Protein AF-A0A151XFY4-F1 (afdb_monomer)

Mean predicted aligned error: 11.9 Å

pLDDT: mean 71.78, std 19.77, range [29.61, 94.88]

Foldseek 3Di:
DDPDDPPQQDLVDPDPPPDDDDDDDDDPDDQSDFDDPPVPPQRWFWWDFPVDHIFIDNHVSRLVSQQVHKDWDWDFDQDPNDTDIDIDIDGTDIDTDGGDGD

Sequence (102 aa):
MDFEAAAACNCEHCDEEGVIGLGVETTTTQTMYQEDSDNDGNRTICARNRDFKDRTFQSVCYMLCYNRCTKYRMVAVKENDIKKYIIIAYRPNYYKLRDGAC

Radius of gyration: 17.66 Å; Cα contacts (8 Å, |Δi|>4): 145; chains: 1; bounding box: 46×40×49 Å

Structure (mmCIF, N/CA/C/O backbone):
data_AF-A0A151XFY4-F1
#
_entry.id   AF-A0A151XFY4-F1
#
loop_
_atom_site.group_PDB
_atom_site.id
_atom_site.type_symbol
_atom_site.label_atom_id
_atom_site.label_alt_id
_atom_site.label_comp_id
_atom_site.label_asym_id
_atom_site.label_entity_id
_atom_site.label_seq_id
_atom_site.pdbx_PDB_ins_code
_atom_site.Cartn_x
_atom_site.Cartn_y
_atom_site.Cartn_z
_atom_site.occupancy
_atom_site.B_iso_or_equiv
_atom_site.auth_seq_id
_atom_site.auth_comp_id
_atom_site.auth_asym_id
_atom_site.auth_atom_id
_atom_site.pdbx_PDB_model_num
ATOM 1 N N . MET A 1 1 ? 15.081 -24.557 -21.324 1.00 42.84 1 MET A N 1
ATOM 2 C CA . MET A 1 1 ? 14.696 -24.400 -19.911 1.00 42.84 1 MET A CA 1
ATOM 3 C C . MET A 1 1 ? 15.747 -23.510 -19.293 1.00 42.84 1 MET A C 1
ATOM 5 O O . MET A 1 1 ? 16.903 -23.886 -19.384 1.00 42.84 1 MET A O 1
ATOM 9 N N . ASP A 1 2 ? 15.357 -22.303 -18.881 1.00 29.61 2 ASP A N 1
ATOM 10 C CA . ASP A 1 2 ? 15.718 -21.714 -17.581 1.00 29.61 2 ASP A CA 1
ATOM 11 C C . ASP A 1 2 ? 15.011 -20.359 -17.445 1.00 29.61 2 ASP A C 1
ATOM 13 O O . ASP A 1 2 ? 15.425 -19.331 -17.972 1.00 29.61 2 ASP A O 1
ATOM 17 N N . PHE A 1 3 ? 13.844 -20.428 -16.804 1.00 41.44 3 PHE A N 1
ATOM 18 C CA . PHE A 1 3 ? 13.033 -19.314 -16.323 1.00 41.44 3 PHE A CA 1
ATOM 19 C C . PHE A 1 3 ? 13.379 -19.130 -14.834 1.00 41.44 3 PHE A C 1
ATOM 21 O O . PHE A 1 3 ? 12.591 -19.472 -13.963 1.00 41.44 3 PHE A O 1
ATOM 28 N N . GLU A 1 4 ? 14.578 -18.652 -14.519 1.00 40.00 4 GLU A N 1
ATOM 29 C CA . GLU A 1 4 ? 14.996 -18.340 -13.143 1.00 40.00 4 GLU A CA 1
ATOM 30 C C . GLU A 1 4 ? 15.923 -17.116 -13.215 1.00 40.00 4 GLU A C 1
ATOM 32 O O . GLU A 1 4 ? 16.927 -17.148 -13.910 1.00 40.00 4 GLU A O 1
ATOM 37 N N . ALA A 1 5 ? 15.662 -15.957 -12.618 1.00 35.69 5 ALA A N 1
ATOM 38 C CA . ALA A 1 5 ? 14.753 -15.598 -11.550 1.00 35.69 5 ALA A CA 1
ATOM 39 C C . ALA A 1 5 ? 14.208 -14.188 -11.828 1.00 35.69 5 ALA A C 1
ATOM 41 O O . ALA A 1 5 ? 14.978 -13.261 -12.086 1.00 35.69 5 ALA A O 1
ATOM 42 N N . ALA A 1 6 ? 12.888 -13.994 -11.751 1.00 43.88 6 ALA A N 1
ATOM 43 C CA . ALA A 1 6 ? 12.352 -12.651 -11.563 1.00 43.88 6 ALA A CA 1
ATOM 44 C C . ALA A 1 6 ? 13.001 -12.105 -10.287 1.00 43.88 6 ALA A C 1
ATOM 46 O O . ALA A 1 6 ? 12.790 -12.683 -9.220 1.00 43.88 6 ALA A O 1
ATOM 47 N N . ALA A 1 7 ? 13.844 -11.075 -10.404 1.00 50.66 7 ALA A N 1
ATOM 48 C CA . ALA A 1 7 ? 14.512 -10.465 -9.262 1.00 50.66 7 ALA A CA 1
ATOM 49 C C . ALA A 1 7 ? 13.427 -10.104 -8.239 1.00 50.66 7 ALA A C 1
ATOM 51 O O . ALA A 1 7 ? 12.596 -9.225 -8.478 1.00 50.66 7 ALA A O 1
ATOM 52 N N . ALA A 1 8 ? 13.349 -10.870 -7.150 1.00 63.12 8 ALA A N 1
ATOM 53 C CA . ALA A 1 8 ? 12.338 -10.666 -6.132 1.00 63.12 8 ALA A CA 1
ATOM 54 C C . ALA A 1 8 ? 12.534 -9.249 -5.588 1.00 63.12 8 ALA A C 1
ATOM 56 O O . ALA A 1 8 ? 13.625 -8.925 -5.125 1.00 63.12 8 ALA A O 1
ATOM 57 N N . CYS A 1 9 ? 11.508 -8.395 -5.690 1.00 70.06 9 CYS A N 1
ATOM 58 C CA . CYS A 1 9 ? 11.583 -7.027 -5.181 1.00 70.06 9 CYS A CA 1
ATOM 59 C C . CYS A 1 9 ? 12.087 -7.065 -3.732 1.00 70.06 9 CYS A C 1
ATOM 61 O O . CYS A 1 9 ? 11.488 -7.758 -2.898 1.00 70.06 9 CYS A O 1
ATOM 63 N N . ASN A 1 10 ? 13.187 -6.363 -3.447 1.00 71.06 10 ASN A N 1
ATOM 64 C CA . ASN A 1 10 ? 13.706 -6.287 -2.092 1.00 71.06 10 ASN A CA 1
ATOM 65 C C . ASN A 1 10 ? 12.785 -5.372 -1.271 1.00 71.06 10 ASN A C 1
ATOM 67 O O . ASN A 1 10 ? 12.690 -4.176 -1.531 1.00 71.06 10 ASN A O 1
ATOM 71 N N . CYS A 1 11 ? 12.072 -5.956 -0.309 1.00 70.75 11 CYS A N 1
ATOM 72 C CA . CYS A 1 11 ? 11.110 -5.256 0.540 1.00 70.75 11 CYS A CA 1
ATOM 73 C C . CYS A 1 11 ? 11.575 -5.221 2.003 1.00 70.75 11 CYS A C 1
ATOM 75 O O . CYS A 1 11 ? 10.734 -5.280 2.897 1.00 70.75 11 CYS A O 1
ATOM 77 N N . GLU A 1 12 ? 12.892 -5.181 2.246 1.00 63.22 12 GLU A N 1
ATOM 78 C CA . GLU A 1 12 ? 13.506 -5.217 3.587 1.00 63.22 12 GLU A CA 1
ATOM 79 C C . GLU A 1 12 ? 12.964 -4.154 4.559 1.00 63.22 12 GLU 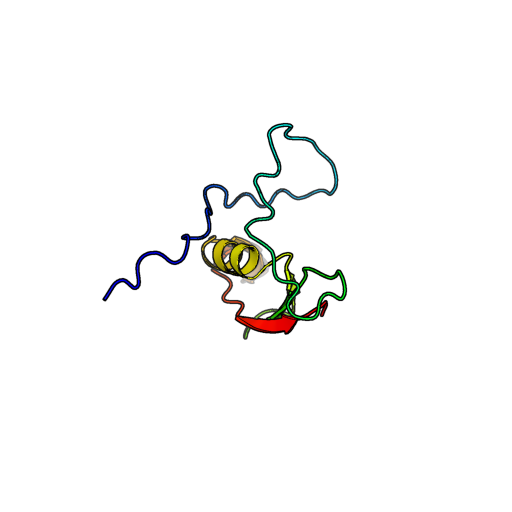A C 1
ATOM 81 O O . GLU A 1 12 ? 13.047 -4.349 5.770 1.00 63.22 12 GLU A O 1
ATOM 86 N N . HIS A 1 13 ? 12.312 -3.100 4.057 1.00 61.69 13 HIS A N 1
ATOM 87 C CA . HIS A 1 13 ? 11.700 -2.059 4.878 1.00 61.69 13 HIS A CA 1
ATOM 88 C C . HIS A 1 13 ? 10.211 -1.876 4.559 1.00 61.69 13 HIS A C 1
ATOM 90 O O . HIS A 1 13 ? 9.821 -1.580 3.429 1.00 61.69 13 HIS A O 1
ATOM 96 N N . CYS A 1 14 ? 9.377 -2.036 5.592 1.00 61.78 14 CYS A N 1
ATOM 97 C CA . CYS A 1 14 ? 7.952 -1.691 5.579 1.00 61.78 14 CYS A CA 1
ATOM 98 C C . CYS A 1 14 ? 7.668 -0.329 6.221 1.00 61.78 14 CYS A C 1
ATOM 100 O O . CYS A 1 14 ? 6.505 -0.005 6.482 1.00 61.78 14 CYS A O 1
ATOM 102 N N . ASP A 1 15 ? 8.721 0.440 6.495 1.00 54.25 15 ASP A N 1
ATOM 103 C CA . ASP A 1 15 ? 8.622 1.694 7.217 1.00 54.25 15 ASP A CA 1
ATOM 104 C C . ASP A 1 15 ? 7.812 2.703 6.402 1.00 54.25 15 ASP A C 1
ATOM 106 O O . ASP A 1 15 ? 8.129 3.058 5.264 1.00 54.25 15 ASP A O 1
ATOM 110 N N . GLU A 1 16 ? 6.715 3.157 7.004 1.00 54.00 16 GLU A N 1
ATOM 111 C CA . GLU A 1 16 ? 6.046 4.377 6.587 1.00 54.00 16 GLU A CA 1
ATOM 112 C C . GLU A 1 16 ? 6.921 5.546 7.042 1.00 54.00 16 GLU A C 1
ATOM 114 O O . GLU A 1 16 ? 6.600 6.213 8.023 1.00 54.00 16 GLU A O 1
ATOM 119 N N . GLU A 1 17 ? 8.042 5.802 6.363 1.00 43.31 17 GLU A N 1
ATOM 120 C CA . GLU A 1 17 ? 8.692 7.103 6.505 1.00 43.31 17 GLU A CA 1
ATOM 121 C C . GLU A 1 17 ? 7.751 8.158 5.920 1.00 43.31 17 GLU A C 1
ATOM 123 O O . GLU A 1 17 ? 7.687 8.447 4.723 1.00 43.31 17 GLU A O 1
ATOM 128 N N . GLY A 1 18 ? 6.924 8.686 6.819 1.00 40.84 18 GLY A N 1
ATOM 129 C CA . GLY A 1 18 ? 6.370 10.005 6.684 1.00 40.84 18 GLY A CA 1
ATOM 130 C C . GLY A 1 18 ? 7.499 11.024 6.576 1.00 40.84 18 GLY A C 1
ATOM 131 O O . GLY A 1 18 ? 8.564 10.879 7.165 1.00 40.84 18 GLY A O 1
ATOM 132 N N . VAL A 1 19 ? 7.163 12.110 5.891 1.00 32.91 19 VAL A N 1
ATOM 133 C CA . VAL A 1 19 ? 7.951 13.328 5.706 1.00 32.91 19 VAL A CA 1
ATOM 134 C C . VAL A 1 19 ? 8.965 13.254 4.563 1.00 32.91 19 VAL A C 1
ATOM 136 O O . VAL A 1 19 ? 10.006 12.612 4.605 1.00 32.91 19 VAL A O 1
ATOM 139 N N . ILE A 1 20 ? 8.638 14.024 3.527 1.00 45.16 20 ILE A N 1
ATOM 140 C CA . ILE A 1 20 ? 9.563 14.501 2.508 1.00 45.16 20 ILE A CA 1
ATOM 141 C C . ILE A 1 20 ? 10.727 15.189 3.242 1.00 45.16 20 ILE A C 1
ATOM 143 O O . ILE A 1 20 ? 10.550 16.285 3.767 1.00 45.16 20 ILE A O 1
ATOM 147 N N . GLY A 1 21 ? 11.894 14.544 3.282 1.00 39.25 21 GLY A N 1
ATOM 148 C CA . GLY A 1 21 ? 13.152 15.153 3.714 1.00 39.25 21 GLY A CA 1
ATOM 149 C C . GLY A 1 21 ? 13.596 14.848 5.147 1.00 39.25 21 GLY A C 1
ATOM 150 O O . GLY A 1 21 ? 13.635 15.749 5.979 1.00 39.25 21 GLY A O 1
ATOM 151 N N . LEU A 1 22 ? 14.058 13.624 5.411 1.00 34.41 22 LEU A N 1
ATOM 152 C CA . LEU A 1 22 ? 15.105 13.394 6.410 1.00 34.41 22 LEU A CA 1
ATOM 153 C C . LEU A 1 22 ? 15.979 12.218 5.957 1.00 34.41 22 LEU A C 1
ATOM 155 O O . LEU A 1 22 ? 15.471 11.177 5.565 1.00 34.41 22 LEU A O 1
ATOM 159 N N . GLY A 1 23 ? 17.287 12.448 5.883 1.00 42.12 23 GLY A N 1
ATOM 160 C CA . GLY A 1 23 ? 18.217 11.601 5.148 1.00 42.12 23 GLY A CA 1
ATOM 161 C C . GLY A 1 23 ? 18.592 10.299 5.850 1.00 42.12 23 GLY A C 1
ATOM 162 O O . GLY A 1 23 ? 18.960 10.295 7.022 1.00 42.12 23 GLY A O 1
ATOM 163 N N . VAL A 1 24 ? 18.632 9.232 5.054 1.00 37.06 24 VAL A N 1
ATOM 164 C CA . VA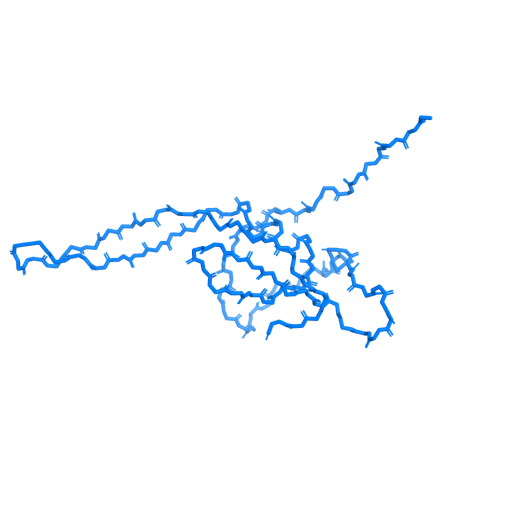L A 1 24 ? 19.512 8.080 5.259 1.00 37.06 24 VAL A CA 1
ATOM 165 C C . VAL A 1 24 ? 20.398 7.988 4.018 1.00 37.06 24 VAL A C 1
ATOM 167 O O . VAL A 1 24 ? 19.997 7.508 2.958 1.00 37.06 24 VAL A O 1
ATOM 170 N N . GLU A 1 25 ? 21.607 8.533 4.127 1.00 44.03 25 GLU A N 1
ATOM 171 C CA . GLU A 1 25 ? 22.658 8.329 3.137 1.00 44.03 25 GLU A CA 1
ATOM 172 C C . GLU A 1 25 ? 23.140 6.881 3.218 1.00 44.03 25 GLU A C 1
ATOM 174 O O . GLU A 1 25 ? 23.898 6.524 4.110 1.00 44.03 25 GLU A O 1
ATOM 179 N N . THR A 1 26 ? 22.690 6.045 2.286 1.00 37.97 26 THR A N 1
ATOM 180 C CA . THR A 1 26 ? 23.468 4.943 1.697 1.00 37.97 26 THR A CA 1
ATOM 181 C C . THR A 1 26 ? 22.726 4.432 0.454 1.00 37.97 26 THR A C 1
ATOM 183 O O . THR A 1 26 ? 21.872 3.561 0.526 1.00 37.97 26 THR A O 1
ATOM 186 N N . THR A 1 27 ? 23.080 4.931 -0.736 1.00 38.00 27 THR A N 1
ATOM 187 C CA . THR A 1 27 ? 22.886 4.204 -2.015 1.00 38.00 27 THR A CA 1
ATOM 188 C C . THR A 1 27 ? 21.461 3.716 -2.357 1.00 38.00 27 THR A C 1
ATOM 190 O O . THR A 1 27 ? 21.150 2.533 -2.259 1.00 38.00 27 THR A O 1
ATOM 193 N N . THR A 1 28 ? 20.654 4.622 -2.917 1.00 46.38 28 THR A N 1
ATOM 194 C CA . THR A 1 28 ? 19.753 4.493 -4.087 1.00 46.38 28 THR A CA 1
ATOM 195 C C . THR A 1 28 ? 20.071 3.312 -5.033 1.00 46.38 28 THR A C 1
ATOM 197 O O . THR A 1 28 ? 20.531 3.513 -6.158 1.00 46.38 28 THR A O 1
ATOM 200 N N . THR A 1 29 ? 19.914 2.055 -4.623 1.00 45.75 29 THR A N 1
ATOM 201 C CA . THR A 1 29 ? 20.515 0.938 -5.372 1.00 45.75 29 THR A CA 1
ATOM 202 C C . THR A 1 29 ? 19.613 0.520 -6.538 1.00 45.75 29 THR A C 1
ATOM 204 O O . THR A 1 29 ? 18.726 -0.316 -6.420 1.00 45.75 29 THR A O 1
ATOM 207 N N . GLN A 1 30 ? 19.831 1.162 -7.690 1.00 48.44 30 GLN A N 1
ATOM 208 C CA . GLN A 1 30 ? 19.274 0.824 -9.008 1.00 48.44 30 GLN A CA 1
ATOM 209 C C . GLN A 1 30 ? 17.736 0.857 -9.147 1.00 48.44 30 GLN A C 1
ATOM 211 O O . GLN A 1 30 ? 17.158 0.109 -9.925 1.00 48.44 30 GLN A O 1
ATOM 216 N N . THR A 1 31 ? 17.059 1.838 -8.533 1.00 48.25 31 THR A N 1
ATOM 217 C CA . THR A 1 31 ? 15.664 2.251 -8.871 1.00 48.25 31 THR A CA 1
ATOM 218 C C . THR A 1 31 ? 14.595 1.155 -8.742 1.00 48.25 31 THR A C 1
ATOM 220 O O . THR A 1 31 ? 13.555 1.235 -9.383 1.00 48.25 31 THR A O 1
ATOM 223 N N . MET A 1 32 ? 14.864 0.106 -7.965 1.00 50.59 32 MET A N 1
ATOM 224 C CA . MET A 1 32 ? 13.969 -1.013 -7.650 1.00 50.59 32 MET A CA 1
ATOM 225 C C . MET A 1 32 ? 12.819 -1.314 -8.649 1.00 50.59 32 MET A C 1
ATOM 227 O O . MET A 1 32 ? 11.659 -1.279 -8.255 1.00 50.59 32 MET A O 1
ATOM 231 N N . TYR A 1 33 ? 12.996 -1.569 -9.952 1.00 54.03 33 TYR A N 1
ATOM 232 C CA . TYR A 1 33 ? 14.201 -1.547 -10.795 1.00 54.03 33 TYR A CA 1
ATOM 233 C C . TYR A 1 33 ? 13.849 -1.028 -12.230 1.00 54.03 33 TYR A C 1
ATOM 235 O O . TYR A 1 33 ? 14.148 -1.696 -13.209 1.00 54.03 33 TYR A O 1
ATOM 243 N N . GLN A 1 34 ? 13.214 0.164 -12.314 1.00 51.81 34 GLN A N 1
ATOM 244 C CA . GLN A 1 34 ? 12.749 0.987 -13.483 1.00 51.81 34 GLN A CA 1
ATOM 245 C C . GLN A 1 34 ? 11.667 0.421 -14.440 1.00 51.81 34 GLN A C 1
ATOM 247 O O . GLN A 1 34 ? 11.878 -0.597 -15.083 1.00 51.81 34 GLN A O 1
ATOM 252 N N . GLU A 1 35 ? 10.561 1.157 -14.649 1.00 56.38 35 GLU A N 1
ATOM 253 C CA . GLU A 1 35 ? 9.666 0.987 -15.815 1.00 56.38 35 GLU A CA 1
ATOM 254 C C . GLU A 1 35 ? 9.534 2.315 -16.566 1.00 56.38 35 GLU A C 1
ATOM 256 O O . GLU A 1 35 ? 9.012 3.269 -16.014 1.00 56.38 35 GLU A O 1
ATOM 261 N N . ASP A 1 36 ? 10.040 2.360 -17.795 1.00 51.62 36 ASP A N 1
ATOM 262 C CA . ASP A 1 36 ? 9.909 3.445 -18.780 1.00 51.62 36 ASP A CA 1
ATOM 263 C C . ASP A 1 36 ? 9.867 2.754 -20.154 1.00 51.62 36 ASP A C 1
ATOM 265 O O . ASP A 1 36 ? 10.873 2.636 -20.855 1.00 51.62 36 ASP A O 1
ATOM 269 N N . SER A 1 37 ? 8.741 2.091 -20.444 1.00 57.56 37 SER A N 1
ATOM 270 C CA . SER A 1 37 ? 8.620 1.220 -21.624 1.00 57.56 37 SER A CA 1
ATOM 271 C C . SER A 1 37 ? 8.499 2.010 -22.928 1.00 57.56 37 SER A C 1
ATOM 273 O O . SER A 1 37 ? 8.744 1.450 -23.997 1.00 57.56 37 SER A O 1
ATOM 275 N N . ASP A 1 38 ? 8.079 3.268 -22.851 1.00 59.56 38 ASP A N 1
ATOM 276 C CA . ASP A 1 38 ? 7.866 4.189 -23.964 1.00 59.56 38 ASP A CA 1
ATOM 277 C C . ASP A 1 38 ? 8.954 5.271 -24.075 1.00 59.56 38 ASP A C 1
ATOM 279 O O . ASP A 1 38 ? 8.948 6.035 -25.042 1.00 59.56 38 ASP A O 1
ATOM 283 N N . ASN A 1 39 ? 9.946 5.261 -23.173 1.00 57.16 39 ASN A N 1
ATOM 284 C CA . ASN A 1 39 ? 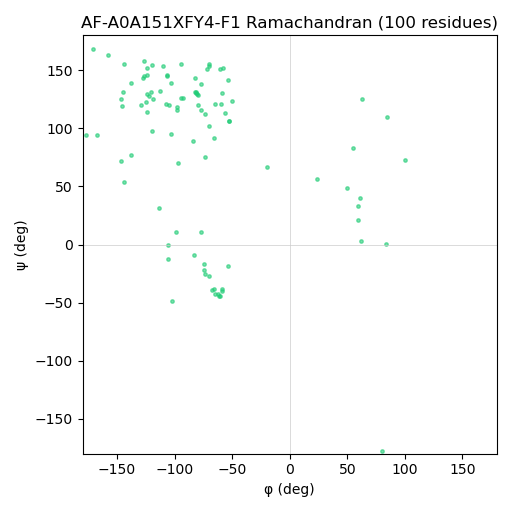11.093 6.172 -23.149 1.00 57.16 39 ASN A CA 1
ATOM 285 C C . ASN A 1 39 ? 10.665 7.648 -23.021 1.00 57.16 39 ASN A C 1
ATOM 287 O O . ASN A 1 39 ? 11.303 8.544 -23.587 1.00 57.16 39 ASN A O 1
ATOM 291 N N . ASP A 1 40 ? 9.565 7.892 -22.302 1.00 58.25 40 ASP A N 1
ATOM 292 C CA . ASP A 1 40 ? 9.018 9.220 -22.009 1.00 58.25 40 ASP A CA 1
ATOM 293 C C . ASP A 1 40 ? 9.710 9.879 -20.796 1.00 58.25 40 ASP A C 1
ATOM 295 O O . ASP A 1 40 ? 9.534 11.074 -20.535 1.00 58.25 40 ASP A O 1
ATOM 299 N N . GLY A 1 41 ? 10.549 9.117 -20.083 1.00 59.16 41 GLY A N 1
ATOM 300 C CA . GLY A 1 41 ? 11.288 9.549 -18.902 1.00 59.16 41 GLY A CA 1
ATOM 301 C C . GLY A 1 41 ? 10.490 9.465 -17.597 1.00 59.16 41 GLY A C 1
ATOM 302 O O . GLY A 1 41 ? 11.024 9.815 -16.537 1.00 59.16 41 GLY A O 1
ATOM 303 N N . ASN A 1 42 ? 9.234 9.012 -17.627 1.00 61.56 42 ASN A N 1
ATOM 304 C CA . ASN A 1 42 ? 8.332 8.982 -16.486 1.00 61.56 42 ASN A CA 1
ATOM 305 C C . ASN A 1 42 ? 8.195 7.574 -15.902 1.00 61.56 42 ASN A C 1
ATOM 307 O O . ASN A 1 42 ? 7.333 6.782 -16.262 1.00 61.56 42 ASN A O 1
ATOM 311 N N . ARG A 1 43 ? 8.999 7.295 -14.875 1.00 73.56 43 ARG A N 1
ATOM 312 C CA . ARG A 1 43 ? 9.113 5.947 -14.295 1.00 73.56 43 ARG A CA 1
ATOM 313 C C . ARG A 1 43 ? 7.961 5.509 -13.387 1.00 73.56 43 ARG A C 1
ATOM 315 O O . ARG A 1 43 ? 8.094 4.549 -12.632 1.00 73.56 43 ARG A O 1
ATOM 322 N N . THR A 1 44 ? 6.869 6.266 -13.361 1.00 84.75 44 THR A N 1
ATOM 323 C CA . THR A 1 44 ? 5.781 6.065 -12.400 1.00 84.75 44 THR A CA 1
ATOM 324 C C . THR A 1 44 ? 4.680 5.185 -12.970 1.00 84.75 44 THR A C 1
ATOM 326 O O . THR A 1 44 ? 4.483 5.117 -14.176 1.00 84.75 44 THR A O 1
ATOM 329 N N . ILE A 1 45 ? 3.932 4.522 -12.091 1.00 87.06 45 ILE A N 1
ATOM 330 C CA . ILE A 1 45 ? 2.741 3.758 -12.466 1.00 87.06 45 ILE A CA 1
ATOM 331 C C . ILE A 1 45 ? 1.536 4.238 -11.674 1.00 87.06 45 ILE A C 1
ATOM 333 O O . ILE A 1 45 ? 1.638 4.546 -10.483 1.00 87.06 45 ILE A O 1
ATOM 337 N N . CYS A 1 46 ? 0.373 4.215 -12.306 1.00 89.81 46 CYS A N 1
ATOM 338 C CA . CYS A 1 46 ? -0.901 4.375 -11.642 1.00 89.81 46 CYS A CA 1
ATOM 339 C C . CYS A 1 46 ? -1.423 2.989 -11.284 1.00 89.81 46 CYS A C 1
ATOM 341 O O . CYS A 1 46 ? -1.540 2.122 -12.153 1.00 89.81 46 CYS A O 1
ATOM 343 N N . ALA A 1 47 ? -1.751 2.765 -10.016 1.00 93.31 47 ALA A 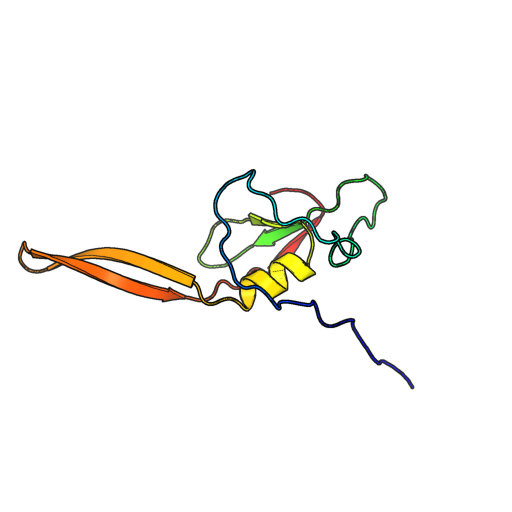N 1
ATOM 344 C CA . ALA A 1 47 ? -2.285 1.495 -9.553 1.00 93.31 47 ALA A CA 1
ATOM 345 C C . ALA A 1 47 ?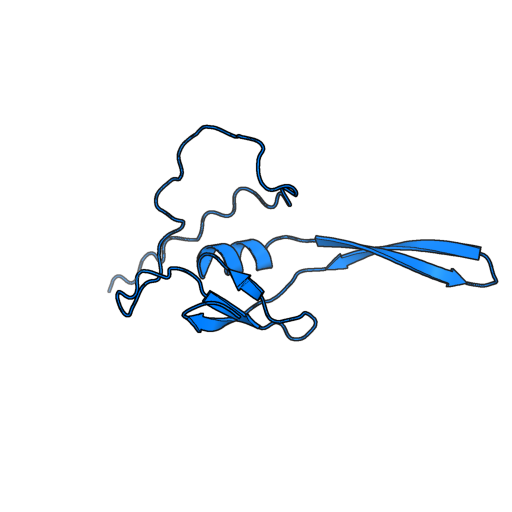 -3.600 1.681 -8.801 1.00 93.31 47 ALA A C 1
ATOM 347 O O . ALA A 1 47 ? -3.795 2.652 -8.069 1.00 93.31 47 ALA A O 1
ATOM 348 N N . ARG A 1 48 ? -4.494 0.709 -8.960 1.00 94.88 48 ARG A N 1
ATOM 349 C CA . ARG A 1 48 ? -5.834 0.712 -8.377 1.00 94.88 48 ARG A CA 1
ATOM 350 C C . ARG A 1 48 ? -5.934 -0.266 -7.224 1.00 94.88 48 ARG A C 1
ATOM 352 O O . ARG A 1 48 ? -5.348 -1.344 -7.258 1.00 94.88 48 ARG A O 1
ATOM 359 N N . ASN A 1 49 ? -6.736 0.094 -6.233 1.00 94.12 49 ASN A N 1
ATOM 360 C CA . ASN A 1 49 ? -7.174 -0.792 -5.169 1.00 94.12 49 ASN A CA 1
ATOM 361 C C . ASN A 1 49 ? -8.712 -0.825 -5.124 1.00 94.12 49 ASN A C 1
ATOM 363 O O . ASN A 1 49 ? -9.368 0.132 -5.519 1.00 94.12 49 ASN A O 1
ATOM 367 N N . ARG A 1 50 ? -9.300 -1.934 -4.665 1.00 91.44 50 ARG A N 1
ATOM 368 C CA . ARG A 1 50 ? -10.760 -2.062 -4.533 1.00 91.44 50 ARG A CA 1
ATOM 369 C C . ARG A 1 50 ? -11.343 -1.152 -3.444 1.00 91.44 50 ARG A C 1
ATOM 371 O O . ARG A 1 50 ? -12.424 -0.605 -3.627 1.00 91.44 50 ARG A O 1
ATOM 378 N N . ASP A 1 51 ? -10.637 -1.029 -2.328 1.00 88.88 51 ASP A N 1
ATOM 379 C CA . ASP A 1 51 ? -11.097 -0.397 -1.089 1.00 88.88 51 ASP A CA 1
ATOM 380 C C . ASP A 1 51 ? -10.465 0.989 -0.862 1.00 88.88 51 ASP A C 1
ATOM 382 O O . ASP A 1 51 ? -10.912 1.754 -0.005 1.00 88.88 51 ASP A O 1
ATOM 386 N N . PHE A 1 52 ? -9.428 1.333 -1.632 1.00 87.62 52 PHE A N 1
ATOM 387 C CA . PHE A 1 52 ? -8.687 2.592 -1.536 1.00 87.62 52 PHE A CA 1
ATOM 388 C C . PHE A 1 52 ? -8.616 3.307 -2.888 1.00 87.62 52 PHE A C 1
ATOM 390 O O . PHE A 1 52 ? -8.759 2.691 -3.940 1.00 87.62 52 PHE A O 1
ATOM 397 N N . LYS A 1 53 ? -8.380 4.625 -2.854 1.00 91.88 53 LYS A N 1
ATOM 398 C CA . LYS A 1 53 ? -8.204 5.436 -4.068 1.00 91.88 53 LYS A CA 1
ATOM 399 C C . LYS A 1 53 ? -7.012 4.946 -4.886 1.00 91.88 53 LYS A C 1
ATOM 401 O O . LYS A 1 53 ? -6.031 4.473 -4.315 1.00 91.88 53 LYS A O 1
ATOM 406 N N . ASP A 1 54 ? -7.096 5.145 -6.197 1.00 93.44 54 ASP A N 1
ATOM 407 C CA . ASP A 1 54 ? -5.972 4.942 -7.107 1.00 93.44 54 ASP A CA 1
ATOM 408 C C . ASP A 1 54 ? -4.755 5.751 -6.623 1.00 93.44 54 ASP A C 1
ATOM 410 O O . ASP A 1 54 ? -4.889 6.859 -6.089 1.00 93.44 54 ASP A O 1
ATOM 414 N N . ARG A 1 55 ? -3.564 5.165 -6.758 1.00 91.31 55 ARG A N 1
ATOM 415 C CA . ARG A 1 55 ? -2.320 5.724 -6.236 1.00 91.31 55 ARG A CA 1
ATOM 416 C C . ARG A 1 55 ? -1.181 5.577 -7.234 1.00 91.31 55 ARG A C 1
ATOM 418 O O . ARG A 1 55 ? -0.992 4.515 -7.822 1.00 91.31 55 ARG A O 1
ATOM 425 N N . THR A 1 56 ? -0.386 6.636 -7.337 1.00 90.31 56 THR A N 1
ATOM 426 C CA . THR A 1 56 ? 0.859 6.651 -8.105 1.00 90.31 56 THR A CA 1
ATOM 427 C C . THR A 1 56 ? 1.996 6.020 -7.302 1.00 90.31 56 THR A C 1
ATOM 429 O O . THR A 1 56 ? 2.232 6.391 -6.147 1.00 90.31 56 THR A O 1
ATOM 432 N N . PHE A 1 57 ? 2.707 5.078 -7.914 1.00 86.50 57 PHE A N 1
ATOM 433 C CA . PHE A 1 57 ? 3.886 4.413 -7.363 1.00 86.50 57 PHE A CA 1
ATOM 434 C C . PHE A 1 57 ? 5.110 4.662 -8.247 1.00 86.50 57 PHE A C 1
ATOM 436 O O . PHE A 1 57 ? 4.981 4.893 -9.445 1.00 86.50 57 PHE A O 1
ATOM 443 N N . GLN A 1 58 ? 6.305 4.598 -7.654 1.00 81.75 58 GLN A N 1
ATOM 444 C CA . GLN A 1 58 ? 7.577 4.802 -8.363 1.00 81.75 58 GLN A CA 1
ATOM 445 C C . GLN A 1 58 ? 7.989 3.618 -9.250 1.00 81.75 58 GLN A C 1
ATOM 447 O O . GLN A 1 58 ? 8.892 3.763 -10.060 1.00 81.75 58 GLN A O 1
ATOM 452 N N . SER A 1 59 ? 7.397 2.440 -9.038 1.00 79.25 59 SER A N 1
ATOM 453 C CA . SER A 1 59 ? 7.580 1.236 -9.853 1.00 79.25 59 SER A CA 1
ATOM 454 C C . SER A 1 59 ? 6.571 0.162 -9.426 1.00 79.25 59 SER A C 1
ATOM 456 O O . SER A 1 59 ? 5.966 0.247 -8.347 1.00 79.25 59 SER A O 1
ATOM 458 N N . VAL A 1 60 ? 6.439 -0.901 -10.226 1.00 83.00 60 VAL A N 1
ATOM 459 C CA . VAL A 1 60 ? 5.691 -2.111 -9.837 1.00 83.00 60 VAL A CA 1
ATOM 460 C C . VAL A 1 60 ? 6.270 -2.734 -8.569 1.00 83.00 60 VAL A C 1
ATOM 462 O O . VAL A 1 60 ? 5.516 -3.135 -7.685 1.00 83.00 60 VAL A O 1
ATOM 465 N N . CYS A 1 61 ? 7.593 -2.775 -8.422 1.00 80.31 61 CYS A N 1
ATOM 466 C CA . CYS A 1 61 ? 8.217 -3.346 -7.231 1.00 80.31 61 CYS A CA 1
ATOM 467 C C . CYS A 1 61 ? 7.913 -2.537 -5.966 1.00 80.31 61 CYS A C 1
ATOM 469 O O . CYS A 1 61 ? 7.617 -3.133 -4.931 1.00 80.31 61 CYS A O 1
ATOM 471 N N . TYR A 1 62 ? 7.877 -1.203 -6.054 1.00 83.00 62 TYR A N 1
ATOM 472 C CA . TYR A 1 62 ? 7.439 -0.375 -4.933 1.00 83.00 62 TYR A CA 1
ATOM 473 C C . TYR A 1 62 ? 5.984 -0.694 -4.554 1.00 83.00 62 TYR A C 1
ATOM 475 O O . TYR A 1 62 ? 5.674 -0.870 -3.377 1.00 83.00 62 TYR A O 1
ATOM 483 N N . MET A 1 63 ? 5.087 -0.831 -5.538 1.00 87.19 63 MET A N 1
ATOM 484 C CA . MET A 1 63 ? 3.693 -1.234 -5.304 1.00 87.19 63 MET A CA 1
ATOM 485 C C . MET A 1 63 ? 3.595 -2.626 -4.653 1.00 87.19 63 MET A C 1
ATOM 487 O O . MET A 1 63 ? 2.834 -2.813 -3.703 1.00 87.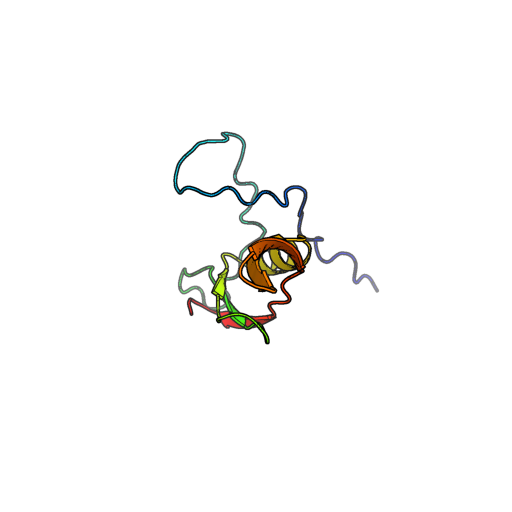19 63 MET A O 1
ATOM 491 N N . LEU A 1 64 ? 4.372 -3.606 -5.122 1.00 86.25 64 LEU A N 1
ATOM 492 C CA . LEU A 1 64 ? 4.378 -4.961 -4.563 1.00 86.25 64 LEU A CA 1
ATOM 493 C C .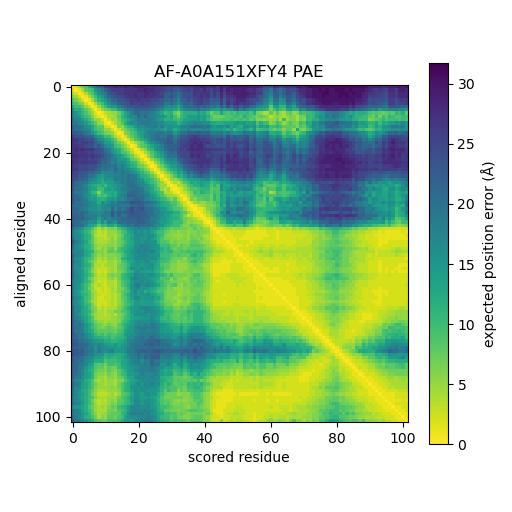 LEU A 1 64 ? 4.899 -4.987 -3.125 1.00 86.25 64 LEU A C 1
ATOM 495 O O . LEU A 1 64 ? 4.293 -5.640 -2.275 1.00 86.25 64 LEU A O 1
ATOM 499 N N . CYS A 1 65 ? 5.971 -4.252 -2.827 1.00 84.94 65 CYS A N 1
ATOM 500 C CA . CYS A 1 65 ? 6.447 -4.100 -1.456 1.00 84.94 65 CYS A CA 1
ATOM 501 C C . CYS A 1 65 ? 5.399 -3.403 -0.583 1.00 84.94 65 CYS A C 1
ATOM 503 O O . CYS A 1 65 ? 5.090 -3.882 0.506 1.00 84.94 65 CYS A O 1
ATOM 505 N N . TYR A 1 66 ? 4.747 -2.360 -1.100 1.00 86.19 66 TYR A N 1
ATOM 506 C CA . TYR A 1 66 ? 3.664 -1.674 -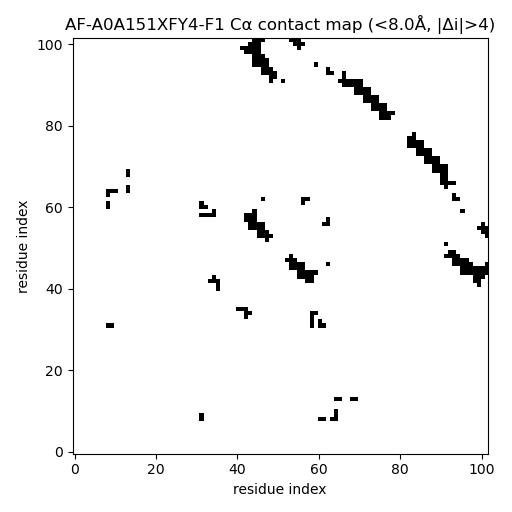0.401 1.00 86.19 66 TYR A CA 1
ATOM 507 C C . TYR A 1 66 ? 2.490 -2.607 -0.052 1.00 86.19 66 TYR A C 1
ATOM 509 O O . TYR A 1 66 ? 1.938 -2.509 1.044 1.00 86.19 66 TYR A O 1
ATOM 517 N N . ASN A 1 67 ? 2.137 -3.542 -0.939 1.00 89.00 67 ASN A N 1
ATOM 518 C CA . ASN A 1 67 ? 1.095 -4.548 -0.695 1.00 89.00 67 ASN A CA 1
ATOM 519 C C . ASN A 1 67 ? 1.494 -5.612 0.341 1.00 89.00 67 ASN A C 1
ATOM 521 O O . ASN A 1 67 ? 0.634 -6.203 0.996 1.00 89.00 67 ASN A O 1
ATOM 525 N N . ARG A 1 68 ? 2.795 -5.887 0.493 1.00 85.69 68 ARG A N 1
ATOM 526 C CA . ARG A 1 68 ? 3.301 -6.851 1.483 1.00 85.69 68 ARG A CA 1
ATOM 527 C C . ARG A 1 68 ? 3.235 -6.308 2.910 1.00 85.69 68 ARG A C 1
ATOM 529 O O . ARG A 1 68 ? 3.123 -7.092 3.853 1.00 85.69 68 ARG A O 1
ATOM 536 N N . CYS A 1 69 ? 3.259 -4.989 3.075 1.00 84.38 69 CYS A N 1
ATOM 537 C CA . CYS A 1 69 ? 3.306 -4.357 4.385 1.00 84.38 69 CYS A CA 1
ATOM 538 C C . CYS A 1 69 ? 1.925 -4.278 5.053 1.00 84.38 69 CYS A C 1
ATOM 540 O O . CYS A 1 69 ? 0.939 -3.827 4.467 1.00 84.38 69 CYS A O 1
ATOM 542 N N . THR A 1 70 ? 1.864 -4.706 6.319 1.00 85.81 70 THR A N 1
ATOM 543 C CA . THR A 1 70 ? 0.671 -4.539 7.163 1.00 85.81 70 THR A CA 1
ATOM 544 C C . THR A 1 70 ? 0.633 -3.118 7.696 1.00 85.81 70 THR A C 1
ATOM 546 O O . THR A 1 70 ? 1.604 -2.645 8.275 1.00 85.81 70 THR A O 1
ATOM 549 N N . LYS A 1 71 ? -0.503 -2.456 7.514 1.00 86.06 71 LYS A N 1
ATOM 550 C CA . LYS A 1 71 ? -0.757 -1.083 7.937 1.00 86.06 71 LYS A CA 1
ATOM 551 C C . LYS A 1 71 ? -1.747 -1.060 9.075 1.00 86.06 71 LYS A C 1
ATOM 553 O O . LYS A 1 71 ? -2.612 -1.929 9.174 1.00 86.06 71 LYS A O 1
ATOM 558 N N . TYR A 1 72 ? -1.655 -0.021 9.889 1.00 85.81 72 TYR A N 1
ATOM 559 C CA . TYR A 1 72 ? -2.542 0.179 11.020 1.00 85.81 72 TYR A CA 1
ATOM 560 C C . TYR A 1 72 ? -3.277 1.502 10.860 1.00 85.81 72 TYR A C 1
ATOM 562 O O . TYR A 1 72 ? -2.677 2.534 10.574 1.00 85.81 72 TYR A O 1
ATOM 570 N N . ARG A 1 73 ? -4.597 1.481 11.035 1.00 84.19 73 ARG A N 1
ATOM 571 C CA . ARG A 1 73 ? -5.424 2.689 11.069 1.00 84.19 73 ARG A CA 1
ATOM 572 C C . ARG A 1 73 ? -6.164 2.750 12.391 1.00 84.19 73 ARG A C 1
ATOM 574 O O . ARG A 1 73 ? -6.863 1.806 12.750 1.00 84.19 73 ARG A O 1
ATOM 581 N N . MET A 1 74 ? -6.055 3.883 13.076 1.00 85.38 74 MET A N 1
ATOM 582 C CA . MET A 1 74 ? -6.914 4.190 14.215 1.00 85.38 74 MET A CA 1
ATOM 583 C C . MET A 1 74 ? -8.256 4.733 13.727 1.00 85.38 74 MET A C 1
ATOM 585 O O . MET A 1 74 ? -8.305 5.649 12.903 1.00 85.38 74 MET A O 1
ATOM 589 N N . VAL A 1 75 ? -9.348 4.175 14.239 1.00 86.38 75 VAL A N 1
ATOM 590 C CA . VAL A 1 75 ? -10.710 4.641 13.968 1.00 86.38 75 VAL A CA 1
ATOM 591 C C . VAL A 1 75 ? -11.391 4.945 15.294 1.00 86.38 75 VAL A C 1
ATOM 593 O O . VAL A 1 75 ? -11.376 4.129 16.214 1.00 86.38 75 VAL A O 1
ATOM 596 N N . ALA A 1 76 ? -11.982 6.134 15.393 1.00 87.88 76 ALA A N 1
ATOM 597 C CA . ALA A 1 76 ? -12.830 6.488 16.519 1.00 87.88 76 ALA A CA 1
ATOM 598 C C . ALA A 1 76 ? -14.219 5.873 16.311 1.00 87.88 76 ALA A C 1
ATOM 600 O O . ALA A 1 76 ? -14.894 6.179 15.328 1.00 87.88 76 ALA A O 1
ATOM 601 N N . VAL A 1 77 ? -14.646 5.025 17.240 1.00 86.94 77 VAL A N 1
ATOM 602 C CA . VAL A 1 77 ? -15.987 4.439 17.274 1.00 86.94 77 VAL A CA 1
ATOM 603 C C . VAL A 1 77 ? -16.706 4.995 18.493 1.00 86.94 77 VAL A C 1
ATOM 605 O O . VAL A 1 77 ? -16.144 5.053 19.589 1.00 86.94 77 VAL A O 1
ATOM 608 N N . LYS A 1 78 ? -17.944 5.449 18.301 1.00 87.06 78 LYS A N 1
ATOM 609 C CA . LYS A 1 78 ? -18.797 5.914 19.393 1.00 87.06 78 LYS A CA 1
ATOM 610 C C . LYS A 1 78 ? -19.727 4.773 19.783 1.00 87.06 78 LYS A C 1
ATOM 612 O O . LYS A 1 78 ? -20.557 4.364 18.980 1.00 87.06 78 LYS A O 1
ATOM 617 N N . GLU A 1 79 ? -19.586 4.282 21.006 1.00 82.19 79 GLU A N 1
ATOM 618 C CA . GLU A 1 79 ? -20.455 3.251 21.570 1.00 82.19 79 GLU A CA 1
ATOM 619 C C . GLU A 1 79 ? -20.948 3.746 22.931 1.00 82.19 79 GLU A C 1
ATOM 621 O O . GLU A 1 79 ? -20.137 4.051 23.803 1.00 82.19 79 GLU A O 1
ATOM 626 N N . ASN A 1 80 ? -22.269 3.878 23.095 1.00 83.50 80 ASN A N 1
ATOM 627 C CA . ASN A 1 80 ? -22.907 4.361 24.329 1.00 83.50 80 ASN A CA 1
ATOM 628 C C . ASN A 1 80 ? -22.302 5.675 24.863 1.00 83.50 80 ASN A C 1
ATOM 630 O O . ASN A 1 80 ? -21.924 5.770 26.025 1.00 83.50 80 ASN A O 1
ATOM 634 N N . ASP A 1 81 ? -22.140 6.669 23.983 1.00 82.25 81 ASP A N 1
ATOM 635 C CA . ASP A 1 81 ? -21.548 7.986 24.283 1.00 82.25 81 ASP A CA 1
ATOM 636 C C . ASP A 1 81 ? -20.081 8.004 24.749 1.00 82.25 81 ASP A C 1
ATOM 638 O O . ASP A 1 81 ? -19.504 9.077 24.929 1.00 82.25 81 ASP A O 1
ATOM 642 N N . ILE A 1 82 ? -19.420 6.847 24.798 1.00 87.75 82 ILE A N 1
ATOM 643 C CA . ILE A 1 82 ? -17.985 6.725 25.053 1.00 87.75 82 ILE A CA 1
ATOM 644 C C . ILE A 1 82 ? -17.251 6.659 23.709 1.00 87.75 82 ILE A C 1
ATOM 646 O O . ILE A 1 82 ? -17.547 5.828 22.846 1.00 87.75 82 ILE A O 1
ATOM 650 N N . LYS A 1 83 ? -16.267 7.547 23.516 1.00 84.94 83 LYS A N 1
ATOM 651 C CA . LYS A 1 83 ? -15.349 7.476 22.371 1.00 84.94 83 LYS A CA 1
ATOM 652 C C . LYS A 1 83 ? -14.316 6.384 22.632 1.00 84.94 83 LYS A C 1
ATOM 654 O O . LYS A 1 83 ? -13.500 6.513 23.541 1.00 84.94 83 LYS A O 1
ATOM 659 N N . LYS A 1 84 ? -14.333 5.337 21.814 1.00 89.38 84 LYS A N 1
ATOM 660 C CA . LYS A 1 84 ? -13.315 4.284 21.795 1.00 89.38 84 LYS A CA 1
ATOM 661 C C . LYS A 1 84 ? -12.450 4.447 20.551 1.00 89.38 84 LYS A C 1
ATOM 663 O O . LYS A 1 84 ? -12.947 4.831 19.495 1.00 89.38 84 LYS A O 1
ATOM 668 N N . TYR A 1 85 ? -11.168 4.134 20.668 1.00 87.06 85 TYR A N 1
ATOM 669 C CA . TYR A 1 85 ? -10.262 4.058 19.526 1.00 87.06 85 TYR A CA 1
ATOM 670 C C . TYR A 1 85 ? -9.957 2.593 19.260 1.00 87.06 85 TYR A C 1
ATOM 672 O O . TYR A 1 85 ? -9.456 1.896 20.140 1.00 87.06 85 TYR A O 1
ATOM 680 N N . ILE A 1 86 ? -10.280 2.129 18.059 1.00 88.50 86 ILE A N 1
ATOM 681 C CA . ILE A 1 86 ? -9.905 0.793 17.598 1.00 88.50 86 ILE A CA 1
ATOM 682 C C . ILE A 1 86 ? -8.734 0.917 16.630 1.00 88.50 86 ILE A C 1
ATOM 684 O O . ILE A 1 86 ? -8.700 1.827 15.799 1.00 88.50 86 ILE A O 1
ATOM 688 N N . ILE A 1 87 ? -7.776 0.002 16.742 1.00 88.81 87 ILE A N 1
ATOM 689 C CA . ILE A 1 87 ? -6.672 -0.136 15.794 1.00 88.81 87 ILE A CA 1
ATOM 690 C C . ILE A 1 87 ? -7.051 -1.257 14.832 1.00 88.81 87 ILE A C 1
ATOM 692 O O . ILE A 1 87 ? -7.251 -2.396 15.248 1.00 88.81 87 ILE A O 1
ATOM 696 N N . ILE A 1 88 ? -7.161 -0.930 13.548 1.00 87.62 88 ILE A N 1
ATOM 697 C CA . ILE A 1 88 ? -7.460 -1.892 12.490 1.00 87.62 88 ILE A CA 1
ATOM 698 C C . ILE A 1 88 ? -6.171 -2.165 11.726 1.00 87.62 88 ILE A C 1
ATOM 700 O O . ILE A 1 88 ? -5.594 -1.246 11.141 1.00 87.62 88 ILE A O 1
ATOM 704 N N . ALA A 1 89 ? -5.742 -3.425 11.720 1.00 89.31 89 ALA A N 1
ATOM 705 C CA . ALA A 1 89 ? -4.689 -3.902 10.838 1.00 89.31 89 ALA A CA 1
ATOM 706 C C . ALA A 1 89 ? -5.281 -4.215 9.457 1.00 89.31 89 ALA A C 1
ATOM 708 O O . ALA A 1 89 ? -6.300 -4.898 9.357 1.00 89.31 89 ALA A O 1
ATOM 709 N N . TYR A 1 90 ? -4.655 -3.731 8.391 1.00 87.88 90 TYR A N 1
ATOM 710 C CA . TYR A 1 90 ? -5.067 -4.009 7.017 1.00 87.88 90 TYR A CA 1
ATOM 711 C C . TYR A 1 90 ? -3.848 -4.135 6.107 1.00 87.88 90 TYR A C 1
ATOM 713 O O . TYR A 1 90 ? -2.783 -3.591 6.393 1.00 87.88 90 TYR A O 1
ATOM 721 N N . ARG A 1 91 ? -3.996 -4.850 4.992 1.00 88.25 91 ARG A N 1
ATOM 722 C CA . ARG A 1 91 ? -2.993 -4.883 3.925 1.00 88.25 91 ARG A CA 1
ATOM 723 C C . ARG A 1 91 ? -3.611 -4.349 2.645 1.00 88.25 91 ARG A C 1
ATOM 725 O O . ARG A 1 91 ? -4.666 -4.844 2.246 1.00 88.25 91 ARG A O 1
ATOM 732 N N . PRO A 1 92 ? -3.003 -3.340 2.015 1.00 89.31 92 PRO A N 1
ATOM 733 C CA . PRO A 1 92 ? -3.450 -2.899 0.715 1.00 89.31 92 PRO A CA 1
ATOM 734 C C . PRO A 1 92 ? -3.110 -3.956 -0.344 1.00 89.31 92 PRO A C 1
ATOM 736 O O . PRO A 1 92 ? -2.187 -4.750 -0.198 1.00 89.31 92 PRO A O 1
ATOM 739 N N . ASN A 1 93 ? -3.876 -3.946 -1.424 1.00 92.31 93 ASN A N 1
ATOM 740 C CA . ASN A 1 93 ? -3.688 -4.813 -2.581 1.00 92.31 93 ASN A CA 1
ATOM 741 C C . ASN A 1 93 ? -3.887 -4.002 -3.866 1.00 92.31 93 ASN A C 1
ATOM 743 O O . ASN A 1 93 ? -4.976 -3.969 -4.439 1.00 92.31 93 ASN A O 1
ATOM 747 N N . TYR A 1 94 ? -2.879 -3.215 -4.220 1.00 93.19 94 TYR A N 1
ATOM 748 C CA . TYR A 1 94 ? -2.852 -2.428 -5.447 1.00 93.19 94 TYR A CA 1
ATOM 749 C C . TYR A 1 94 ? -2.407 -3.280 -6.638 1.00 93.19 94 TYR A C 1
ATOM 751 O O . TYR A 1 94 ? -1.510 -4.110 -6.504 1.00 93.19 94 TYR A O 1
ATOM 759 N N . TYR A 1 95 ? -2.994 -3.041 -7.807 1.00 91.81 95 TYR A N 1
ATOM 760 C CA . TYR A 1 95 ? -2.558 -3.614 -9.081 1.00 91.81 95 TYR A CA 1
ATOM 761 C C . TYR A 1 95 ? -2.351 -2.502 -10.112 1.00 91.81 95 TYR A C 1
ATOM 763 O O . TYR A 1 95 ? -3.093 -1.516 -10.118 1.00 91.81 95 TYR A O 1
ATOM 771 N N . LYS A 1 96 ? -1.338 -2.648 -10.976 1.00 89.62 96 LYS A N 1
ATOM 772 C CA . LYS A 1 96 ? -1.025 -1.670 -12.028 1.00 89.62 96 LYS A CA 1
ATOM 773 C C . LYS A 1 96 ? -2.237 -1.488 -12.948 1.00 89.62 96 LYS A C 1
ATOM 775 O O . LYS A 1 96 ? -2.811 -2.467 -13.418 1.00 89.62 96 LYS A O 1
ATOM 780 N N . LEU A 1 97 ? -2.611 -0.233 -13.186 1.00 91.38 97 LEU A N 1
ATOM 781 C CA . LEU A 1 97 ? -3.676 0.169 -14.103 1.00 91.38 97 LEU A CA 1
ATOM 782 C C . LEU A 1 97 ? -3.098 0.696 -15.421 1.00 91.38 97 LEU A C 1
ATOM 784 O O . LEU A 1 97 ? -3.546 0.283 -16.485 1.00 91.38 97 LEU A O 1
ATOM 788 N N . ARG A 1 98 ? -2.118 1.604 -15.344 1.00 87.69 98 ARG A N 1
ATOM 789 C CA . ARG A 1 98 ? -1.402 2.183 -16.493 1.00 87.69 98 ARG A CA 1
ATOM 790 C C . ARG A 1 98 ? -0.045 2.742 -16.068 1.00 87.69 98 ARG A C 1
ATOM 792 O O . ARG A 1 98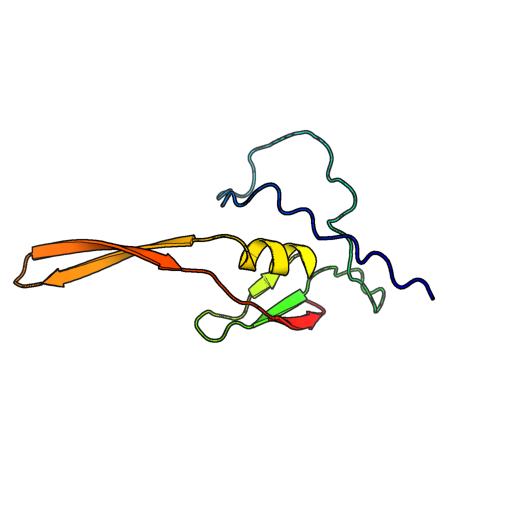 ? 0.166 2.982 -14.878 1.00 87.69 98 ARG A O 1
ATOM 799 N N . ASP A 1 99 ? 0.828 2.972 -17.038 1.00 84.12 99 ASP A N 1
ATOM 800 C CA . ASP A 1 99 ? 2.037 3.779 -16.862 1.00 84.12 99 ASP A CA 1
ATOM 801 C C . ASP A 1 99 ? 1.689 5.267 -16.680 1.00 84.12 99 ASP A C 1
ATOM 803 O O . ASP A 1 99 ? 0.618 5.732 -17.091 1.00 84.12 99 ASP A O 1
ATOM 807 N N . GLY A 1 100 ? 2.568 5.995 -15.995 1.00 81.44 100 GLY A N 1
ATOM 808 C CA . GLY A 1 100 ? 2.372 7.380 -15.584 1.00 81.44 100 GLY A CA 1
ATOM 809 C C . GLY A 1 100 ? 1.507 7.545 -14.329 1.00 81.44 100 GLY A C 1
ATOM 810 O O . GLY A 1 100 ? 1.054 6.589 -13.699 1.00 81.44 100 GLY A O 1
ATOM 811 N N . ALA A 1 101 ? 1.265 8.795 -13.940 1.00 86.56 101 ALA A N 1
ATOM 812 C CA . ALA A 1 101 ? 0.526 9.113 -12.723 1.00 86.56 101 ALA A CA 1
ATOM 813 C C . ALA A 1 101 ? -0.986 8.811 -12.823 1.00 86.56 101 ALA A C 1
ATOM 815 O O . ALA A 1 101 ? -1.612 8.882 -13.892 1.00 86.56 101 ALA A O 1
ATOM 816 N N . CYS A 1 102 ? -1.582 8.496 -11.671 1.00 85.44 102 CYS A N 1
ATOM 817 C CA . CYS A 1 102 ? -2.985 8.797 -11.414 1.00 85.44 102 CYS A CA 1
ATOM 818 C C . CYS A 1 102 ? -3.109 10.315 -11.163 1.00 85.44 102 CYS A C 1
ATOM 820 O O . CYS A 1 102 ? -4.079 10.894 -11.681 1.00 85.44 102 CYS A O 1
#

Solvent-accessible surface area (backbone atoms only — not comparable to full-atom values): 6652 Å² total; per-residue (Å²): 140,84,96,76,73,82,80,72,67,87,53,93,69,75,74,81,77,72,68,95,85,74,90,79,94,71,76,88,74,68,63,58,71,69,48,56,94,82,71,80,78,53,39,30,25,14,23,41,33,93,92,49,76,67,41,64,31,70,19,70,39,50,42,54,40,53,32,70,29,78,42,77,46,81,43,82,43,80,55,94,92,41,82,41,77,46,78,45,79,47,61,54,65,62,45,83,73,46,80,31,76,104

Secondary structure (DSSP, 8-state):
------------------SS-----S---GGGG---SS-SS---EEEE-SSS--EEES-HHHHHHHHHS-EEEEEEEEETTEEEEEEEEE----EEEEES--

Organism: NCBI:txid64791